Protein AF-A0A0R3L0L7-F1 (afdb_monomer)

Foldseek 3Di:
DQDLVNLVVLVVVVLFDAPDDSHGDPVSSVRSVVVVVVVVVVVVVVVVVVVVVVVVVVVVVVVVVCVVVVVDDDPVVVVVVVCVVLVVVVVVQVCVLVVVDPDPVSSVVSVVVVVVVSVVVVVVVVVVVVCVVVVPPDDDPPPPPPD

Sequence (147 aa):
MISAERVRQLAKEGWIEKAGKDQFYLVDVVQGYIRFRNDSERRATKSASASRVSDARAREVELRIAERERRLVELSEMIALSDQLVGMFRAELSGLPARVTRDLQIRRTIETAINDILDRIADAAVSRAGMVAEGSDTKPPIAPNAA

pLDDT: mean 78.08, std 14.28, range [36.81, 96.0]

Organism: NCBI:txid1518501

Secondary structure (DSSP, 8-state):
---HHHHHHHHHTTSS-EEETTEE-HHHHHHHHHHHHHHHHHHHHHHHHHHHHHHHHHHHHHHHHHHHTTS---HHHHHHHHHHHHHHHHHHHHHHHHHH-S-HHHHHHHHHHHHHHHHHHHHHHHHHHHHHHTT---PPP------

Mean predicted aligned error: 16.32 Å

Radius of gyration: 35.82 Å; Cα contacts (8 Å, |Δi|>4): 47; chains: 1; bounding box: 72×30×94 Å

Solvent-accessible surface area (backbone atoms only — not comparable to full-atom values): 8521 Å² total; per-residue (Å²): 132,91,49,77,65,56,53,53,50,38,34,74,73,67,48,28,68,71,74,49,94,98,36,63,47,68,67,42,49,54,53,22,50,52,52,52,48,54,51,50,54,51,51,51,52,51,50,55,53,51,47,54,53,51,55,51,50,51,51,52,50,51,52,54,49,36,42,74,68,67,75,50,75,61,67,68,59,54,49,52,53,49,53,49,52,52,49,52,54,52,57,59,55,70,53,42,35,72,73,76,41,87,50,68,66,62,26,49,54,46,49,52,54,51,48,57,52,51,50,56,50,50,56,54,48,54,62,51,50,55,43,58,76,71,67,56,91,66,80,75,78,77,74,78,80,84,123

Structure (mmCIF, N/CA/C/O backbone):
data_AF-A0A0R3L0L7-F1
#
_entry.id   AF-A0A0R3L0L7-F1
#
loop_
_atom_site.group_PDB
_atom_site.id
_atom_site.type_symbol
_atom_site.label_atom_id
_atom_site.label_alt_id
_atom_site.label_comp_id
_atom_site.label_asym_id
_atom_site.label_entity_id
_atom_site.label_seq_id
_atom_site.pdbx_PDB_ins_code
_atom_site.Cartn_x
_atom_site.Cartn_y
_atom_site.Cartn_z
_atom_site.occupancy
_atom_site.B_iso_or_equiv
_atom_site.auth_seq_id
_atom_site.auth_comp_id
_atom_site.auth_asym_id
_atom_site.auth_atom_id
_atom_site.pdbx_PDB_model_num
ATOM 1 N N . MET A 1 1 ? 44.499 3.588 -35.887 1.00 54.75 1 MET A N 1
ATOM 2 C CA . MET A 1 1 ? 45.242 3.788 -37.152 1.00 54.75 1 MET A CA 1
ATOM 3 C C . MET A 1 1 ? 44.518 3.061 -38.272 1.00 54.75 1 MET A C 1
ATOM 5 O O . MET A 1 1 ? 44.033 1.963 -38.033 1.00 54.75 1 MET A O 1
ATOM 9 N N . ILE A 1 2 ? 44.404 3.666 -39.457 1.00 68.69 2 ILE A N 1
ATOM 10 C CA . ILE A 1 2 ? 43.867 2.987 -40.646 1.00 68.69 2 ILE A CA 1
ATOM 11 C C . ILE A 1 2 ? 44.984 2.106 -41.215 1.00 68.69 2 ILE A C 1
ATOM 13 O O . ILE A 1 2 ? 46.049 2.617 -41.549 1.00 68.69 2 ILE A O 1
ATOM 17 N N . SER A 1 3 ? 44.764 0.791 -41.285 1.00 82.19 3 SER A N 1
ATOM 18 C CA . SER A 1 3 ? 45.711 -0.149 -41.894 1.00 82.19 3 SER A CA 1
ATOM 19 C C . SER A 1 3 ? 45.486 -0.260 -43.407 1.00 82.19 3 SER A C 1
ATOM 21 O O . SER A 1 3 ? 44.375 -0.053 -43.901 1.00 82.19 3 SER A O 1
ATOM 23 N N . ALA A 1 4 ? 46.523 -0.644 -44.156 1.00 79.19 4 ALA A N 1
ATOM 24 C CA . ALA A 1 4 ? 46.419 -0.888 -45.601 1.00 79.19 4 ALA A CA 1
ATOM 25 C C . ALA A 1 4 ? 45.406 -2.003 -45.941 1.00 79.19 4 ALA A C 1
ATOM 27 O O . ALA A 1 4 ? 44.728 -1.963 -46.967 1.00 79.19 4 ALA A O 1
ATOM 28 N N . GLU A 1 5 ? 45.256 -2.987 -45.054 1.00 83.12 5 GLU A N 1
ATOM 29 C CA . GLU A 1 5 ? 44.235 -4.029 -45.163 1.00 83.12 5 GLU A CA 1
ATOM 30 C C . GLU A 1 5 ? 42.817 -3.459 -45.059 1.00 83.12 5 GLU A C 1
ATOM 32 O O . GLU A 1 5 ? 41.959 -3.789 -45.880 1.00 83.12 5 GLU A O 1
ATOM 37 N N . ARG A 1 6 ? 42.593 -2.520 -44.131 1.00 80.62 6 ARG A N 1
ATOM 38 C CA . ARG A 1 6 ? 41.292 -1.871 -43.952 1.00 80.62 6 ARG A CA 1
ATOM 39 C C . ARG A 1 6 ? 40.871 -1.052 -45.173 1.00 80.62 6 ARG A C 1
ATOM 41 O O . ARG A 1 6 ? 39.699 -1.067 -45.536 1.00 80.62 6 ARG A O 1
ATOM 48 N N . VAL A 1 7 ? 41.813 -0.378 -45.834 1.00 82.56 7 VAL A N 1
ATOM 49 C CA . VAL A 1 7 ? 41.547 0.375 -47.075 1.00 82.56 7 VAL A CA 1
ATOM 50 C C . VAL A 1 7 ? 41.156 -0.566 -48.218 1.00 82.56 7 VAL A C 1
ATOM 52 O O . VAL A 1 7 ? 40.188 -0.305 -48.929 1.00 82.56 7 VAL A O 1
ATOM 55 N N . ARG A 1 8 ? 41.844 -1.707 -48.360 1.00 83.69 8 ARG A N 1
ATOM 56 C CA . ARG A 1 8 ? 41.502 -2.721 -49.373 1.00 83.69 8 ARG A CA 1
ATOM 57 C C . ARG A 1 8 ? 40.130 -3.347 -49.131 1.00 83.69 8 ARG A C 1
ATOM 59 O O . ARG A 1 8 ? 39.398 -3.570 -50.094 1.00 83.69 8 ARG A O 1
ATOM 66 N N . GLN A 1 9 ? 39.779 -3.595 -47.870 1.00 84.50 9 GLN A N 1
ATOM 67 C CA . GLN A 1 9 ? 38.450 -4.066 -47.489 1.00 84.50 9 GLN A CA 1
ATOM 68 C C . GLN A 1 9 ? 37.367 -3.057 -47.899 1.00 84.50 9 GLN A C 1
ATOM 70 O O . GLN A 1 9 ? 36.425 -3.426 -48.592 1.00 84.50 9 GLN A O 1
ATOM 75 N N . LEU A 1 10 ? 37.535 -1.779 -47.551 1.00 84.31 10 LEU A N 1
ATOM 76 C CA . LEU A 1 10 ? 36.566 -0.727 -47.881 1.00 84.31 10 LEU A CA 1
ATOM 77 C C . LEU A 1 10 ? 36.437 -0.483 -49.391 1.00 84.31 10 LEU A C 1
ATOM 79 O O . LEU A 1 10 ? 35.342 -0.213 -49.874 1.00 84.31 10 LEU A O 1
ATOM 83 N N . ALA A 1 11 ? 37.523 -0.642 -50.150 1.00 83.75 11 ALA A N 1
ATOM 84 C CA . ALA A 1 11 ? 37.478 -0.603 -51.610 1.00 83.75 11 ALA A CA 1
ATOM 85 C C . ALA A 1 11 ? 36.714 -1.800 -52.208 1.00 83.75 11 ALA A C 1
ATOM 87 O O . ALA A 1 11 ? 36.003 -1.647 -53.195 1.00 83.75 11 ALA A O 1
ATOM 88 N N . LYS A 1 12 ? 36.822 -2.995 -51.606 1.00 85.19 12 LYS A N 1
ATOM 89 C CA . LYS A 1 12 ? 36.030 -4.175 -52.004 1.00 85.19 12 LYS A CA 1
ATOM 90 C C . LYS A 1 12 ? 34.544 -4.005 -51.672 1.00 85.19 12 LYS A C 1
ATOM 92 O O . LYS A 1 12 ? 33.694 -4.468 -52.420 1.00 85.19 12 LYS A O 1
ATOM 97 N N . GLU A 1 13 ? 34.251 -3.337 -50.562 1.00 82.31 13 GLU A N 1
ATOM 98 C CA . GLU A 1 13 ? 32.898 -2.985 -50.119 1.00 82.31 13 GLU A CA 1
ATOM 99 C C . GLU A 1 13 ? 32.303 -1.786 -50.891 1.00 82.31 13 GLU A C 1
ATOM 101 O O . GLU A 1 13 ? 31.147 -1.438 -50.670 1.00 82.31 13 GLU A O 1
ATOM 106 N N . GLY A 1 14 ? 33.064 -1.173 -51.810 1.00 83.25 14 GLY A N 1
ATOM 107 C CA . GLY A 1 14 ? 32.593 -0.108 -52.704 1.00 83.25 14 GLY A CA 1
ATOM 108 C C . GLY A 1 14 ? 32.627 1.307 -52.119 1.00 83.25 14 GLY A C 1
ATOM 109 O O . GLY A 1 14 ? 32.071 2.223 -52.714 1.00 83.25 14 GLY A O 1
ATOM 110 N N . TRP A 1 15 ? 33.275 1.514 -50.969 1.00 82.81 15 TRP A N 1
ATOM 111 C CA . TRP A 1 15 ? 33.369 2.831 -50.323 1.00 82.81 15 TRP A CA 1
ATOM 112 C C . TRP A 1 15 ? 34.508 3.708 -50.856 1.00 82.81 15 TRP A C 1
ATOM 114 O O . TRP A 1 15 ? 34.505 4.910 -50.605 1.00 82.81 15 TRP A O 1
ATOM 124 N N . ILE A 1 16 ? 35.500 3.112 -51.525 1.00 87.62 16 ILE A N 1
ATOM 125 C CA . ILE A 1 16 ? 36.727 3.776 -51.989 1.00 87.62 16 ILE A CA 1
ATOM 126 C C . ILE A 1 16 ? 37.008 3.347 -53.431 1.00 87.62 16 ILE A C 1
ATOM 128 O O . ILE A 1 16 ? 37.053 2.148 -53.718 1.00 87.62 16 ILE A O 1
ATOM 132 N N . GLU A 1 17 ? 37.262 4.311 -54.313 1.00 82.56 17 GLU A N 1
ATOM 133 C CA . GLU A 1 17 ? 37.650 4.062 -55.703 1.00 82.56 17 GLU A CA 1
ATOM 134 C C . GLU A 1 17 ? 39.166 3.835 -55.841 1.00 82.56 17 GLU A C 1
ATOM 136 O O . GLU A 1 17 ? 39.987 4.393 -55.107 1.00 82.56 17 GLU A O 1
ATOM 141 N N . LYS A 1 18 ? 39.554 2.954 -56.771 1.00 80.31 18 LYS A N 1
ATOM 142 C CA . LYS A 1 18 ? 40.963 2.632 -57.042 1.00 80.31 18 LYS A CA 1
ATOM 143 C C . LYS A 1 18 ? 41.480 3.505 -58.178 1.00 80.31 18 LYS A C 1
ATOM 145 O O . LYS A 1 18 ? 40.898 3.503 -59.255 1.00 80.31 18 LYS A O 1
ATOM 150 N N . ALA A 1 19 ? 42.619 4.157 -57.962 1.00 79.06 19 ALA A N 1
ATOM 151 C CA . ALA A 1 19 ? 43.322 4.912 -58.999 1.00 79.06 19 ALA A CA 1
ATOM 152 C C . ALA A 1 19 ? 44.128 3.990 -59.938 1.00 79.06 19 ALA A C 1
ATOM 154 O O . ALA A 1 19 ? 44.362 4.316 -61.097 1.00 79.06 19 ALA A O 1
ATOM 155 N N . GLY A 1 20 ? 44.555 2.823 -59.438 1.00 77.31 20 GLY A N 1
ATOM 156 C CA . GLY A 1 20 ? 45.363 1.846 -60.169 1.00 77.31 20 GLY A CA 1
ATOM 157 C C . GLY A 1 20 ? 45.672 0.603 -59.327 1.00 77.31 20 GLY A C 1
ATOM 158 O O . GLY A 1 20 ? 45.101 0.405 -58.250 1.00 77.31 20 GLY A O 1
ATOM 159 N N . LYS A 1 21 ? 46.583 -0.259 -59.798 1.00 73.75 21 LYS A N 1
ATOM 160 C CA . LYS A 1 21 ? 47.027 -1.438 -59.032 1.00 73.75 21 LYS A CA 1
ATOM 161 C C . LYS A 1 21 ? 47.759 -0.975 -57.768 1.00 73.75 21 LYS A C 1
ATOM 163 O O . LYS A 1 21 ? 48.803 -0.344 -57.863 1.00 73.75 21 LYS A O 1
ATOM 168 N N . ASP A 1 22 ? 47.176 -1.272 -56.608 1.00 73.69 22 ASP A N 1
ATOM 169 C CA . ASP A 1 22 ? 47.658 -0.863 -55.278 1.00 73.69 22 ASP A CA 1
ATOM 170 C C . ASP A 1 22 ? 47.807 0.659 -55.080 1.00 73.69 22 ASP A C 1
ATOM 172 O O . ASP A 1 22 ? 48.505 1.111 -54.174 1.00 73.69 22 ASP A O 1
ATOM 176 N N . GLN A 1 23 ? 47.103 1.457 -55.891 1.00 80.94 23 GLN A N 1
ATOM 177 C CA . GLN A 1 23 ? 47.092 2.917 -55.804 1.00 80.94 23 GLN A CA 1
ATOM 178 C C . GLN A 1 23 ? 45.679 3.439 -55.537 1.00 80.94 23 GLN A C 1
ATOM 180 O O . GLN A 1 23 ? 44.708 3.027 -56.178 1.00 80.94 23 GLN A O 1
ATOM 185 N N . PHE A 1 24 ? 45.578 4.376 -54.596 1.00 82.75 24 PHE A N 1
ATOM 186 C CA . PHE A 1 24 ? 44.328 4.991 -54.161 1.00 82.75 24 PHE A CA 1
ATOM 187 C C . PHE A 1 24 ? 44.502 6.504 -54.086 1.00 82.75 24 PHE A C 1
ATOM 189 O O . PHE A 1 24 ? 45.552 6.985 -53.654 1.00 82.75 24 PHE A O 1
ATOM 196 N N . TYR A 1 25 ? 43.464 7.254 -54.448 1.00 85.88 25 TYR A N 1
ATOM 197 C CA . TYR A 1 25 ? 43.447 8.687 -54.191 1.00 85.88 25 TYR A CA 1
ATOM 198 C C . TYR A 1 25 ? 43.232 8.928 -52.698 1.00 85.88 25 TYR A C 1
ATOM 200 O O . TYR A 1 25 ? 42.283 8.426 -52.097 1.00 85.88 25 TYR A O 1
ATOM 208 N N . LEU A 1 26 ? 44.118 9.718 -52.086 1.00 82.50 26 LEU A N 1
ATOM 209 C CA . LEU A 1 26 ? 44.038 10.034 -50.658 1.00 82.50 26 LEU A CA 1
ATOM 210 C C . LEU A 1 26 ? 42.682 10.655 -50.293 1.00 82.50 26 LEU A C 1
ATOM 212 O O . LEU A 1 26 ? 42.106 10.323 -49.259 1.00 82.50 26 LEU A O 1
ATOM 216 N N . VAL A 1 27 ? 42.164 11.523 -51.164 1.00 84.88 27 VAL A N 1
ATOM 217 C CA . VAL A 1 27 ? 40.869 12.187 -50.981 1.00 84.88 27 VAL A CA 1
ATOM 218 C C . VAL A 1 27 ? 39.732 11.162 -50.926 1.00 84.88 27 VAL A C 1
ATOM 220 O O . VAL A 1 27 ? 38.928 11.216 -49.997 1.00 84.88 27 VAL A O 1
ATOM 223 N N . ASP A 1 28 ? 39.715 10.180 -51.828 1.00 84.12 28 ASP A N 1
ATOM 224 C CA . ASP A 1 28 ? 38.676 9.140 -51.869 1.00 84.12 28 ASP A CA 1
ATOM 225 C C . ASP A 1 28 ? 38.747 8.205 -50.664 1.00 84.12 28 ASP A C 1
ATOM 227 O O . ASP A 1 28 ? 37.718 7.831 -50.104 1.00 84.12 28 ASP A O 1
ATOM 231 N N . VAL A 1 29 ? 39.955 7.868 -50.205 1.00 85.62 29 VAL A N 1
ATOM 232 C CA . VAL A 1 29 ? 40.145 7.052 -48.997 1.00 85.62 29 VAL A CA 1
ATOM 233 C C . VAL A 1 29 ? 39.599 7.772 -47.766 1.00 85.62 29 VAL A C 1
ATOM 235 O O . VAL A 1 29 ? 38.877 7.173 -46.967 1.00 85.62 29 VAL A O 1
ATOM 238 N N . VAL A 1 30 ? 39.919 9.060 -47.609 1.00 86.56 30 VAL A N 1
ATOM 239 C CA . VAL A 1 30 ? 39.462 9.866 -46.469 1.00 86.56 30 VAL A CA 1
ATOM 240 C C . VAL A 1 30 ? 37.945 10.049 -46.513 1.00 86.56 30 VAL A C 1
ATOM 242 O O . VAL A 1 30 ? 37.267 9.795 -45.515 1.00 86.56 30 VAL A O 1
ATOM 245 N N . GLN A 1 31 ? 37.389 10.431 -47.664 1.00 87.75 31 GLN A N 1
ATOM 246 C CA . GLN A 1 31 ? 35.947 10.633 -47.812 1.00 87.75 31 GLN A CA 1
ATOM 247 C C . GLN A 1 31 ? 35.162 9.327 -47.661 1.00 87.75 31 GLN A C 1
ATOM 249 O O . GLN A 1 31 ? 34.159 9.296 -46.945 1.00 87.75 31 GLN A O 1
ATOM 254 N N . GLY A 1 32 ? 35.629 8.240 -48.277 1.00 86.31 32 GLY A N 1
ATOM 255 C CA . GLY A 1 32 ? 35.029 6.914 -48.166 1.00 86.31 32 GLY A CA 1
ATOM 256 C C . GLY A 1 32 ? 35.019 6.404 -46.727 1.00 86.31 32 GLY A C 1
ATOM 257 O O . GLY A 1 32 ? 34.000 5.908 -46.245 1.00 86.31 32 GLY A O 1
ATOM 258 N N . TYR A 1 33 ? 36.115 6.615 -45.991 1.00 84.62 33 TYR A N 1
ATOM 259 C CA . TYR A 1 33 ? 36.199 6.239 -44.582 1.00 84.62 33 TYR A CA 1
ATOM 260 C C . TYR A 1 33 ? 35.244 7.046 -43.691 1.00 84.62 33 TYR A C 1
ATOM 262 O O . TYR A 1 33 ? 34.584 6.473 -42.822 1.00 84.62 33 TYR A O 1
ATOM 270 N N . ILE A 1 34 ? 35.121 8.357 -43.922 1.00 86.38 34 ILE A N 1
ATOM 271 C CA . ILE A 1 34 ? 34.165 9.208 -43.196 1.00 86.38 34 ILE A CA 1
ATOM 272 C C . ILE A 1 34 ? 32.723 8.758 -43.475 1.00 86.38 34 ILE A C 1
ATOM 274 O O . ILE A 1 34 ? 31.933 8.620 -42.539 1.00 86.38 34 ILE A O 1
ATOM 278 N N . ARG A 1 35 ? 32.377 8.461 -44.736 1.00 85.88 35 ARG A N 1
ATOM 279 C CA . ARG A 1 35 ? 31.042 7.955 -45.108 1.00 85.88 35 ARG A CA 1
ATOM 280 C C . ARG A 1 35 ? 30.729 6.619 -44.435 1.00 85.88 35 ARG A C 1
ATOM 282 O O . ARG A 1 35 ? 29.662 6.482 -43.841 1.00 85.88 35 ARG A O 1
ATOM 289 N N . PHE A 1 36 ? 31.674 5.679 -44.463 1.00 85.25 36 PHE A N 1
ATOM 290 C CA . PHE A 1 36 ? 31.546 4.384 -43.794 1.00 85.25 36 PHE A CA 1
ATOM 291 C C . PHE A 1 36 ? 31.298 4.539 -42.284 1.00 85.25 36 PHE A C 1
ATOM 293 O O . PHE A 1 36 ? 30.413 3.887 -41.722 1.00 85.25 36 PHE A O 1
ATOM 300 N N . ARG A 1 37 ? 32.059 5.418 -41.615 1.00 84.44 37 ARG A N 1
ATOM 301 C CA . ARG A 1 37 ? 31.908 5.665 -40.173 1.00 84.44 37 ARG A CA 1
ATOM 302 C C . ARG A 1 37 ? 30.557 6.276 -39.827 1.00 84.44 37 ARG A C 1
ATOM 304 O O . ARG A 1 37 ? 29.884 5.760 -38.939 1.00 84.44 37 ARG A O 1
ATOM 311 N N . ASN A 1 38 ? 30.142 7.308 -40.555 1.00 85.00 38 ASN A N 1
ATOM 312 C CA . ASN A 1 38 ? 28.865 7.975 -40.314 1.00 85.00 38 ASN A CA 1
ATOM 313 C C . ASN A 1 38 ? 27.679 7.023 -40.527 1.00 85.00 38 ASN A C 1
ATOM 315 O O . ASN A 1 38 ? 26.722 7.043 -39.754 1.00 85.00 38 ASN A O 1
ATOM 319 N N . ASP A 1 39 ? 27.735 6.158 -41.545 1.00 84.75 39 ASP A N 1
ATOM 320 C CA . ASP A 1 39 ? 26.681 5.169 -41.786 1.00 84.75 39 ASP A CA 1
ATOM 321 C C . ASP A 1 39 ? 26.651 4.080 -40.701 1.00 84.75 39 ASP A C 1
ATOM 3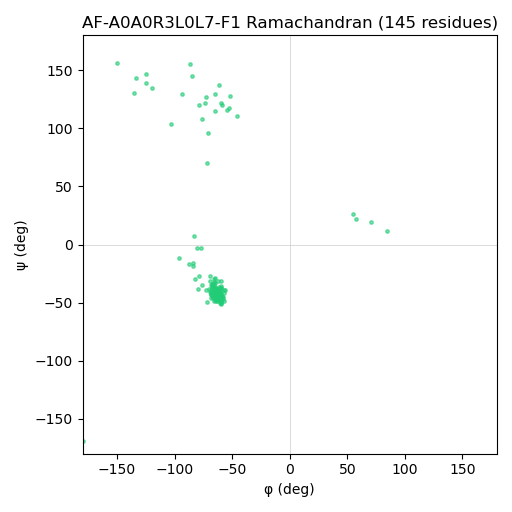23 O O . ASP A 1 39 ? 25.582 3.721 -40.202 1.00 84.75 39 ASP A O 1
ATOM 327 N N . SER A 1 40 ? 27.821 3.613 -40.258 1.00 74.81 40 SER A N 1
ATOM 328 C CA . SER A 1 40 ? 27.941 2.640 -39.165 1.00 74.81 40 SER A CA 1
ATOM 329 C C . SER A 1 40 ? 27.404 3.192 -37.840 1.00 74.81 40 SER A C 1
ATOM 331 O O . SER A 1 40 ? 26.627 2.521 -37.160 1.00 74.81 40 SER A O 1
ATOM 333 N N . GLU A 1 41 ? 27.744 4.438 -37.499 1.00 70.38 41 GLU A N 1
ATOM 334 C CA . GLU A 1 41 ? 27.233 5.128 -36.307 1.00 70.38 41 GLU A CA 1
ATOM 335 C C . GLU A 1 41 ? 25.717 5.372 -36.402 1.00 70.38 41 GLU A C 1
ATOM 337 O O . GLU A 1 41 ? 24.981 5.166 -35.430 1.00 70.38 41 GLU A O 1
ATOM 342 N N . ARG A 1 42 ? 25.206 5.713 -37.594 1.00 71.88 42 ARG A N 1
ATOM 343 C CA . ARG A 1 42 ? 23.765 5.875 -37.838 1.00 71.88 42 ARG A CA 1
ATOM 344 C C . ARG A 1 42 ? 23.002 4.559 -37.681 1.00 71.88 42 ARG A C 1
ATOM 346 O O . ARG A 1 42 ? 21.909 4.559 -37.111 1.00 71.88 42 ARG A O 1
ATOM 353 N N . ARG A 1 43 ? 23.552 3.439 -38.163 1.00 71.19 43 ARG A N 1
ATOM 354 C CA . ARG A 1 43 ? 22.962 2.099 -37.991 1.00 71.19 43 ARG A CA 1
ATOM 355 C C . ARG A 1 43 ? 22.967 1.669 -36.526 1.00 71.19 43 ARG A C 1
ATOM 357 O O . ARG A 1 43 ? 21.927 1.229 -36.043 1.00 71.19 43 ARG A O 1
ATOM 364 N N . ALA A 1 44 ? 24.078 1.867 -35.816 1.00 66.88 44 ALA A N 1
ATOM 365 C CA . ALA A 1 44 ? 24.194 1.551 -34.391 1.00 66.88 44 ALA A CA 1
ATOM 366 C C . ALA A 1 44 ? 23.223 2.376 -33.524 1.00 66.88 44 ALA A C 1
ATOM 368 O O . ALA A 1 44 ? 22.589 1.854 -32.611 1.00 66.88 44 ALA A O 1
ATOM 369 N N . THR A 1 45 ? 23.036 3.658 -33.848 1.00 65.62 45 THR A N 1
ATOM 370 C CA . THR A 1 45 ? 22.078 4.521 -33.137 1.00 65.62 45 THR A CA 1
ATOM 371 C C . THR A 1 45 ? 20.633 4.067 -33.368 1.00 65.62 45 THR A C 1
ATOM 373 O O . THR A 1 45 ? 19.836 4.006 -32.429 1.00 65.62 45 THR A O 1
ATOM 376 N N . LYS A 1 46 ? 20.286 3.696 -34.610 1.00 65.75 46 LYS A N 1
ATOM 377 C CA . LYS A 1 46 ? 18.953 3.171 -34.947 1.00 65.75 46 LYS A CA 1
ATOM 378 C C . LYS A 1 46 ? 18.671 1.829 -34.271 1.00 65.75 46 LYS A C 1
ATOM 380 O O . LYS A 1 46 ? 17.573 1.659 -33.748 1.00 65.75 46 LYS A O 1
ATOM 385 N N . SER A 1 47 ? 19.631 0.902 -34.245 1.00 63.75 47 SER A N 1
ATOM 386 C CA . SER A 1 47 ? 19.453 -0.398 -33.585 1.00 63.75 47 SER A CA 1
ATOM 387 C C . SER A 1 47 ? 19.323 -0.258 -32.068 1.00 63.75 47 SER A C 1
ATOM 389 O O . SER A 1 47 ? 18.429 -0.863 -31.482 1.00 63.75 47 SER A O 1
ATOM 391 N N . ALA A 1 48 ? 20.124 0.607 -31.437 1.00 60.06 48 ALA A N 1
ATOM 392 C CA . ALA A 1 48 ? 20.010 0.894 -30.009 1.00 60.06 48 ALA A CA 1
ATOM 393 C C . ALA A 1 48 ? 18.649 1.515 -29.652 1.00 60.06 48 ALA A C 1
ATOM 395 O O . ALA A 1 48 ? 18.037 1.141 -28.653 1.00 60.06 48 ALA A O 1
ATOM 396 N N . SER A 1 49 ? 18.141 2.436 -30.478 1.00 60.56 49 SER A N 1
ATOM 397 C CA . SER A 1 49 ? 16.808 3.010 -30.274 1.00 60.56 49 SER A CA 1
ATOM 398 C C . SER A 1 49 ? 15.690 1.988 -30.499 1.00 60.56 49 SER A C 1
ATOM 400 O O . SER A 1 49 ? 14.714 1.996 -29.754 1.00 60.56 49 SER A O 1
ATOM 402 N N . ALA A 1 50 ? 15.815 1.116 -31.504 1.00 62.94 50 ALA A N 1
ATOM 403 C CA . ALA A 1 50 ? 14.839 0.063 -31.773 1.00 62.94 50 ALA A CA 1
ATOM 404 C C . ALA A 1 50 ? 14.790 -0.976 -30.638 1.00 62.94 50 ALA A C 1
ATOM 406 O O . ALA A 1 50 ? 13.699 -1.369 -30.231 1.00 62.94 50 ALA A O 1
ATOM 407 N N . SER A 1 51 ? 15.948 -1.345 -30.075 1.00 65.56 51 SER A N 1
ATOM 408 C CA . SER A 1 51 ? 16.037 -2.246 -28.918 1.00 65.56 51 SER A CA 1
ATOM 409 C C . SER A 1 51 ? 15.292 -1.674 -27.716 1.00 65.56 51 SER A C 1
ATOM 411 O O . SER A 1 51 ? 14.398 -2.325 -27.198 1.00 65.56 51 SER A O 1
ATOM 413 N N . ARG A 1 52 ? 15.538 -0.408 -27.349 1.00 63.22 52 ARG A N 1
ATOM 414 C CA . ARG A 1 52 ? 14.866 0.220 -26.194 1.00 63.22 52 ARG A CA 1
ATOM 415 C C . ARG A 1 52 ? 13.343 0.263 -26.330 1.00 63.22 52 ARG A C 1
ATOM 417 O O . ARG A 1 52 ? 12.639 0.093 -25.340 1.00 63.22 52 ARG A O 1
ATOM 424 N N . VAL A 1 53 ? 12.830 0.500 -27.540 1.00 67.56 53 VAL A N 1
ATOM 425 C CA . VAL A 1 53 ? 11.380 0.493 -27.802 1.00 67.56 53 VAL A CA 1
ATOM 426 C C . VAL A 1 53 ? 10.816 -0.927 -27.713 1.00 67.56 53 VAL A C 1
ATOM 428 O O . VAL A 1 53 ? 9.729 -1.111 -27.171 1.00 67.56 53 VAL A O 1
ATOM 431 N N . SER A 1 54 ? 11.553 -1.928 -28.199 1.00 66.25 54 SER A N 1
ATOM 432 C CA . SER A 1 54 ? 11.184 -3.340 -28.057 1.00 66.25 54 SER A CA 1
ATOM 433 C C . SER A 1 54 ? 11.166 -3.774 -26.588 1.00 66.25 54 SER A C 1
ATOM 435 O O . SER A 1 54 ? 10.189 -4.367 -26.144 1.00 66.25 54 SER A O 1
ATOM 437 N N . ASP A 1 55 ? 12.186 -3.398 -25.815 1.00 67.25 55 ASP A N 1
ATOM 438 C CA . ASP A 1 55 ? 12.327 -3.743 -24.394 1.00 67.25 55 ASP A CA 1
ATOM 439 C C . ASP A 1 55 ? 11.264 -3.054 -23.525 1.00 67.25 55 ASP A C 1
ATOM 441 O O . ASP A 1 55 ? 10.793 -3.606 -22.531 1.00 67.25 55 ASP A O 1
ATOM 445 N N . ALA A 1 56 ? 10.863 -1.832 -23.889 1.00 66.62 56 ALA A N 1
ATOM 446 C CA . ALA A 1 56 ? 9.760 -1.135 -23.235 1.00 66.62 56 ALA A CA 1
ATOM 447 C C . ALA A 1 56 ? 8.410 -1.810 -23.527 1.00 66.62 56 ALA A C 1
ATOM 449 O O . ALA A 1 56 ? 7.622 -2.018 -22.608 1.00 66.62 56 ALA A O 1
ATOM 450 N N . ARG A 1 57 ? 8.165 -2.210 -24.783 1.00 66.56 57 ARG A N 1
ATOM 451 C CA . ARG A 1 57 ? 6.946 -2.938 -25.173 1.00 66.56 57 ARG A CA 1
ATOM 452 C C . ARG A 1 57 ? 6.879 -4.332 -24.552 1.00 66.56 57 ARG A C 1
ATOM 454 O O . ARG A 1 57 ? 5.799 -4.755 -24.162 1.00 66.56 57 ARG A O 1
ATOM 461 N N . ALA A 1 58 ? 8.010 -5.027 -24.435 1.00 73.50 58 ALA A N 1
ATOM 462 C CA . ALA A 1 58 ? 8.084 -6.325 -23.768 1.00 73.50 58 ALA A CA 1
ATOM 463 C C . ALA A 1 58 ? 7.657 -6.213 -22.297 1.00 73.50 58 ALA A C 1
ATOM 465 O O . ALA A 1 58 ? 6.760 -6.935 -21.871 1.00 73.50 58 ALA A O 1
ATOM 466 N N . ARG A 1 59 ? 8.193 -5.225 -21.567 1.00 68.25 59 ARG A N 1
ATOM 467 C CA . ARG A 1 59 ? 7.791 -4.951 -20.178 1.00 68.25 59 ARG A CA 1
ATOM 468 C C . ARG A 1 59 ? 6.320 -4.559 -20.044 1.00 68.25 59 ARG A C 1
ATOM 470 O O . ARG A 1 59 ? 5.656 -5.002 -19.116 1.00 68.25 59 ARG A O 1
ATOM 477 N N . GLU A 1 60 ? 5.787 -3.762 -20.968 1.00 71.38 60 GLU A N 1
ATOM 478 C CA . GLU A 1 60 ? 4.357 -3.419 -20.978 1.00 71.38 60 GLU A CA 1
ATOM 479 C C . GLU A 1 60 ? 3.472 -4.667 -21.160 1.00 71.38 60 GLU A C 1
ATOM 481 O O . GLU A 1 60 ? 2.448 -4.814 -20.493 1.00 71.38 60 GLU A O 1
ATOM 486 N N . VAL A 1 61 ? 3.873 -5.588 -22.042 1.00 68.50 61 VAL A N 1
ATOM 487 C CA . VAL A 1 61 ? 3.154 -6.850 -22.274 1.00 68.50 61 VAL A CA 1
ATOM 488 C C . VAL A 1 61 ? 3.246 -7.771 -21.058 1.00 68.50 61 VAL A C 1
ATOM 490 O O . VAL A 1 61 ? 2.232 -8.348 -20.676 1.00 68.50 61 VAL A O 1
ATOM 493 N N . GLU A 1 62 ? 4.414 -7.876 -20.424 1.00 66.81 62 GLU A N 1
ATOM 494 C CA . GLU A 1 62 ? 4.604 -8.650 -19.190 1.00 66.81 62 GLU A CA 1
ATOM 495 C C . GLU A 1 62 ? 3.725 -8.132 -18.047 1.00 66.81 62 GLU A C 1
ATOM 497 O O . GLU A 1 62 ? 3.010 -8.918 -17.425 1.00 66.81 62 GLU A O 1
ATOM 502 N N . LEU A 1 63 ? 3.701 -6.813 -17.822 1.00 67.81 63 LEU A N 1
ATOM 503 C CA . LEU A 1 63 ? 2.842 -6.189 -16.810 1.00 67.81 63 LEU A CA 1
ATOM 504 C C . LEU A 1 63 ? 1.357 -6.449 -17.097 1.00 67.81 63 LEU A C 1
ATOM 506 O O . LEU A 1 63 ? 0.622 -6.876 -16.209 1.00 67.81 63 LEU A O 1
ATOM 510 N N . ARG A 1 64 ? 0.926 -6.306 -18.358 1.00 63.62 64 ARG A N 1
ATOM 511 C CA . ARG A 1 64 ? -0.464 -6.560 -18.772 1.00 63.62 64 ARG A CA 1
ATOM 512 C C . ARG A 1 64 ? -0.869 -8.033 -18.638 1.00 63.62 64 ARG A C 1
ATOM 514 O O . ARG A 1 64 ? -2.035 -8.330 -18.376 1.00 63.62 64 ARG A O 1
ATOM 521 N N . ILE A 1 65 ? 0.056 -8.970 -18.855 1.00 66.69 65 ILE A N 1
ATOM 522 C CA . ILE A 1 65 ? -0.185 -10.403 -18.623 1.00 66.69 65 ILE A CA 1
ATOM 523 C C . ILE A 1 65 ? -0.328 -10.666 -17.120 1.00 66.69 65 ILE A C 1
ATOM 525 O O . ILE A 1 65 ? -1.295 -11.307 -16.712 1.00 66.69 65 ILE A O 1
ATOM 529 N N . ALA A 1 66 ? 0.559 -10.111 -16.295 1.00 60.97 66 ALA A N 1
ATOM 530 C CA . ALA A 1 66 ? 0.527 -10.290 -14.847 1.00 60.97 66 ALA A CA 1
ATOM 531 C C . ALA A 1 66 ? -0.727 -9.677 -14.181 1.00 60.97 66 ALA A C 1
ATOM 533 O O . ALA A 1 66 ? -1.296 -10.290 -13.274 1.00 60.97 66 ALA A O 1
ATOM 534 N N . GLU A 1 67 ? -1.215 -8.529 -14.667 1.00 59.34 67 GLU A N 1
ATOM 535 C CA . GLU A 1 67 ? -2.519 -7.957 -14.285 1.00 59.34 67 GLU A CA 1
ATOM 536 C C . GLU A 1 67 ? -3.678 -8.910 -14.625 1.00 59.34 67 GLU A C 1
ATOM 538 O O . GLU A 1 67 ? -4.529 -9.202 -13.783 1.00 59.34 67 GLU A O 1
ATOM 543 N N . ARG A 1 68 ? -3.698 -9.463 -15.84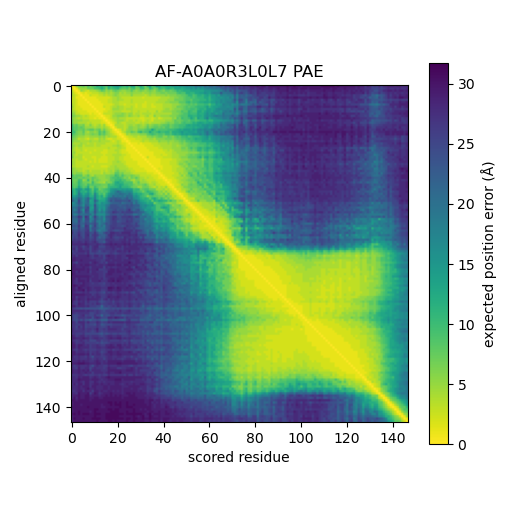7 1.00 57.75 68 ARG A N 1
ATOM 544 C CA . ARG A 1 68 ? -4.750 -10.398 -16.294 1.00 57.75 68 ARG A CA 1
ATOM 545 C C . ARG A 1 68 ? -4.759 -11.711 -15.518 1.00 57.75 68 ARG A C 1
ATOM 547 O O . ARG A 1 68 ? -5.815 -12.319 -15.361 1.00 57.75 68 ARG A O 1
ATOM 554 N N . GLU A 1 69 ? -3.609 -12.133 -15.009 1.00 60.84 69 GLU A N 1
ATOM 555 C CA . GLU A 1 69 ? -3.469 -13.317 -14.160 1.00 60.84 69 GLU A CA 1
ATOM 556 C C . GLU A 1 69 ? -3.784 -13.040 -12.676 1.00 60.84 69 GLU A C 1
ATOM 558 O O . GLU A 1 69 ? -3.586 -13.926 -11.844 1.00 60.84 69 GLU A O 1
ATOM 563 N N . ARG A 1 70 ? -4.283 -11.837 -12.330 1.00 58.34 70 ARG A N 1
ATOM 564 C CA . ARG A 1 70 ? -4.529 -11.363 -10.950 1.00 58.34 70 ARG A CA 1
ATOM 565 C C . ARG A 1 70 ? -3.297 -11.438 -10.038 1.00 58.34 70 ARG A C 1
ATOM 567 O O . ARG A 1 70 ? -3.433 -11.569 -8.824 1.00 58.34 70 ARG A O 1
ATOM 574 N N . ARG A 1 71 ? -2.089 -11.381 -10.604 1.00 60.06 71 ARG A N 1
ATOM 575 C CA . ARG A 1 71 ? -0.839 -11.366 -9.822 1.00 60.06 71 ARG A CA 1
ATOM 576 C C . ARG A 1 71 ? -0.414 -9.956 -9.422 1.00 60.06 71 ARG A C 1
ATOM 578 O O . ARG A 1 71 ? 0.411 -9.815 -8.528 1.00 60.06 71 ARG A O 1
ATOM 585 N N . LEU A 1 72 ? -0.972 -8.938 -10.073 1.00 65.00 72 LEU A N 1
ATOM 586 C CA . LEU A 1 72 ? -0.759 -7.527 -9.773 1.00 65.00 72 LEU A CA 1
ATOM 587 C C . LEU A 1 72 ? -2.116 -6.863 -9.529 1.00 65.00 72 LEU A C 1
ATOM 589 O O . LEU A 1 72 ? -3.084 -7.151 -10.231 1.00 65.00 72 LEU A O 1
ATOM 593 N N . VAL A 1 73 ? -2.165 -5.993 -8.526 1.00 72.81 73 VAL A N 1
ATOM 594 C CA . VAL A 1 73 ? -3.314 -5.148 -8.187 1.00 72.81 73 VAL A CA 1
ATOM 595 C C . VAL A 1 73 ? -2.839 -3.704 -8.159 1.00 72.81 73 VAL A C 1
ATOM 597 O O . VAL A 1 73 ? -1.682 -3.438 -7.816 1.00 72.81 73 VAL A O 1
ATOM 600 N N . GLU A 1 74 ? -3.708 -2.771 -8.536 1.00 80.75 74 GLU A N 1
ATOM 601 C CA . GLU A 1 74 ? -3.366 -1.359 -8.458 1.00 80.75 74 GLU A CA 1
ATOM 602 C C . GLU A 1 74 ? -3.169 -0.964 -6.987 1.00 80.75 74 GLU A C 1
ATOM 604 O O . GLU A 1 74 ? -4.007 -1.243 -6.126 1.00 80.75 74 GLU A O 1
ATOM 609 N N . LEU A 1 75 ? -2.046 -0.312 -6.678 1.00 81.06 75 LEU A N 1
ATOM 610 C CA . LEU A 1 75 ? -1.739 0.088 -5.303 1.00 81.06 75 LEU A CA 1
ATOM 611 C C . LEU A 1 75 ? -2.817 1.024 -4.734 1.00 81.06 75 LEU A C 1
ATOM 613 O O . LEU A 1 75 ? -3.157 0.924 -3.558 1.00 81.06 75 LEU A O 1
ATOM 617 N N . SER A 1 76 ? -3.381 1.899 -5.571 1.00 79.56 76 SER A N 1
ATOM 618 C CA . SER A 1 76 ? -4.467 2.809 -5.192 1.00 79.56 76 SER A CA 1
ATOM 619 C C . SER A 1 76 ? -5.734 2.049 -4.764 1.00 79.56 76 SER A C 1
ATOM 621 O O . SER A 1 76 ? -6.343 2.404 -3.756 1.00 79.56 76 SER A O 1
ATOM 623 N N . GLU A 1 77 ? -6.086 0.965 -5.465 1.00 84.31 77 GLU A N 1
ATOM 624 C CA . GLU A 1 77 ? -7.226 0.102 -5.145 1.00 84.31 77 GLU A CA 1
ATOM 625 C C . GLU A 1 77 ? -7.005 -0.621 -3.813 1.00 84.31 77 GLU A C 1
ATOM 627 O O . GLU A 1 77 ? -7.895 -0.641 -2.963 1.00 84.31 77 GLU A O 1
ATOM 632 N N . MET A 1 78 ? -5.798 -1.143 -3.576 1.00 86.25 78 MET A N 1
ATOM 633 C CA . MET A 1 78 ? -5.466 -1.786 -2.300 1.00 86.25 78 MET A CA 1
ATOM 634 C C . MET A 1 78 ? -5.479 -0.818 -1.120 1.00 86.25 78 MET A C 1
ATOM 636 O O . MET A 1 78 ? -5.937 -1.193 -0.038 1.00 86.25 78 MET A O 1
ATOM 640 N N . ILE A 1 79 ? -4.994 0.412 -1.310 1.00 84.81 79 ILE A N 1
ATOM 641 C CA . ILE A 1 79 ? -5.063 1.459 -0.283 1.00 84.81 79 ILE A CA 1
ATOM 642 C C . ILE A 1 79 ? -6.529 1.780 0.017 1.00 84.81 79 ILE A C 1
ATOM 644 O O . ILE A 1 79 ? -6.930 1.735 1.177 1.00 84.81 79 ILE A O 1
ATOM 648 N N . ALA A 1 80 ? -7.351 2.004 -1.012 1.00 86.81 80 ALA A N 1
ATOM 649 C CA . ALA A 1 80 ? -8.769 2.311 -0.839 1.00 86.81 80 ALA A CA 1
ATOM 650 C C . ALA A 1 80 ? -9.538 1.183 -0.127 1.00 86.81 80 ALA A C 1
ATOM 652 O O . ALA A 1 80 ? -10.342 1.443 0.771 1.00 86.81 80 ALA A O 1
ATOM 653 N N . LEU A 1 81 ? -9.270 -0.075 -0.489 1.00 90.56 81 LEU A N 1
ATOM 654 C CA . LEU A 1 81 ? -9.881 -1.241 0.148 1.00 90.56 81 LEU A CA 1
ATOM 655 C C . LEU A 1 81 ? -9.434 -1.384 1.610 1.00 90.56 81 LEU A C 1
ATOM 657 O O . LEU A 1 81 ? -10.252 -1.687 2.482 1.00 90.56 81 LEU A O 1
ATOM 661 N N . SER A 1 82 ? -8.155 -1.130 1.894 1.00 88.25 82 SER A N 1
ATOM 662 C CA . SER A 1 82 ? -7.618 -1.156 3.259 1.00 88.25 82 SER A CA 1
ATOM 663 C C . SER A 1 82 ? -8.243 -0.062 4.127 1.00 88.25 82 SER A C 1
ATOM 665 O O . SER A 1 82 ? -8.693 -0.350 5.237 1.00 88.25 82 SER A O 1
ATOM 667 N N . ASP A 1 83 ? -8.361 1.159 3.602 1.00 88.25 83 ASP A N 1
ATOM 668 C CA . ASP A 1 83 ? -9.020 2.281 4.278 1.00 88.25 83 ASP A CA 1
ATOM 669 C C . ASP A 1 83 ? -10.494 1.985 4.565 1.00 88.25 83 ASP A C 1
ATOM 671 O O . ASP A 1 83 ? -10.976 2.245 5.670 1.00 88.25 83 ASP A O 1
ATOM 675 N N . GLN A 1 84 ? -11.214 1.384 3.611 1.00 93.31 84 GLN A N 1
ATOM 676 C CA . GLN A 1 84 ? -12.596 0.960 3.835 1.00 93.31 84 GLN A CA 1
ATOM 677 C C . GLN A 1 84 ? -12.707 -0.069 4.961 1.00 93.31 84 GLN A C 1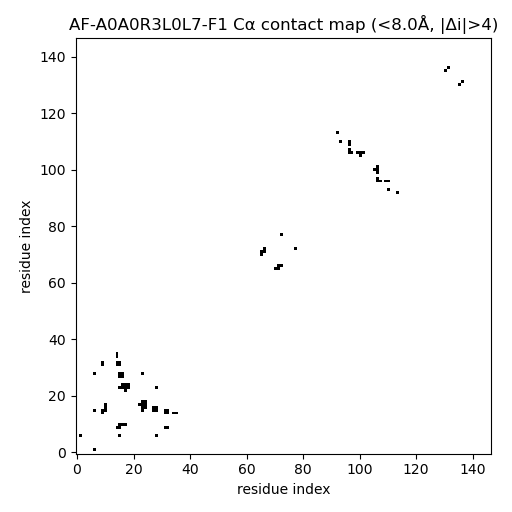
ATOM 679 O O . GLN A 1 84 ? -13.549 0.089 5.848 1.00 93.31 84 GLN A O 1
ATOM 684 N N . LEU A 1 85 ? -11.873 -1.113 4.948 1.00 92.25 85 LEU A N 1
ATOM 685 C CA . LEU A 1 85 ? -11.894 -2.149 5.982 1.00 92.25 85 LEU A CA 1
ATOM 686 C C . LEU A 1 85 ? -11.617 -1.559 7.366 1.00 92.25 85 LEU A C 1
ATOM 688 O O . LEU A 1 85 ? -12.399 -1.773 8.294 1.00 92.25 85 LEU A O 1
ATOM 692 N N . VAL A 1 86 ? -10.544 -0.777 7.506 1.00 91.62 86 VAL A N 1
ATOM 693 C CA . VAL A 1 86 ? -10.173 -0.152 8.785 1.00 91.62 86 VAL A CA 1
ATOM 694 C C . VAL A 1 86 ? -11.239 0.849 9.238 1.00 91.62 86 VAL A C 1
ATOM 696 O O . VAL A 1 86 ? -11.591 0.882 10.420 1.00 91.62 86 VAL A O 1
ATOM 699 N N . GLY A 1 87 ? -11.816 1.613 8.309 1.00 91.81 87 GLY A N 1
ATOM 700 C CA . GLY A 1 87 ? -12.927 2.522 8.580 1.00 91.81 87 GLY A CA 1
ATOM 701 C C . GLY A 1 87 ? -14.153 1.805 9.150 1.00 91.81 87 GLY A C 1
ATOM 702 O O . GLY A 1 87 ? -14.716 2.261 10.147 1.00 91.81 87 GLY A O 1
ATOM 703 N N . MET A 1 88 ? -14.525 0.651 8.583 1.00 93.25 88 MET A N 1
ATOM 704 C CA . MET A 1 88 ? -15.621 -0.178 9.099 1.00 93.25 88 MET A CA 1
ATOM 705 C C . MET A 1 88 ? -15.330 -0.696 10.512 1.00 93.25 88 MET A C 1
ATOM 707 O O . MET A 1 88 ? -16.180 -0.567 11.393 1.00 93.25 88 MET A O 1
ATOM 711 N N . PHE A 1 89 ? -14.121 -1.208 10.769 1.00 91.75 89 PHE A N 1
ATOM 712 C CA . PHE A 1 89 ? -13.734 -1.645 12.116 1.00 91.75 89 PHE A CA 1
ATOM 713 C C . PHE A 1 89 ? -13.809 -0.507 13.138 1.00 91.75 89 PHE A C 1
ATOM 715 O O . PHE A 1 89 ? -14.360 -0.686 14.224 1.00 91.75 89 PHE A O 1
ATOM 722 N N . ARG A 1 90 ? -13.303 0.682 12.794 1.00 92.44 90 ARG A N 1
ATOM 723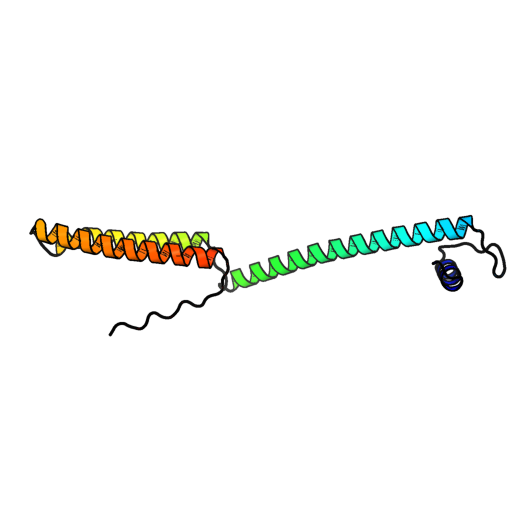 C CA . ARG A 1 90 ? -13.363 1.855 13.676 1.00 92.44 90 ARG A CA 1
ATOM 724 C C . ARG A 1 90 ? -14.805 2.265 13.982 1.00 92.44 90 ARG A C 1
ATOM 726 O O . ARG A 1 90 ? -15.103 2.607 15.127 1.00 92.44 90 ARG A O 1
ATOM 733 N N . ALA A 1 91 ? -15.691 2.222 12.987 1.00 91.88 91 ALA A N 1
ATOM 734 C CA . ALA A 1 91 ? -17.103 2.549 13.166 1.00 91.88 91 ALA A CA 1
ATOM 735 C C . ALA A 1 91 ? -17.795 1.583 14.145 1.00 91.88 91 ALA A C 1
ATOM 737 O O . ALA A 1 91 ? -18.451 2.033 15.085 1.00 91.88 91 ALA A O 1
ATOM 738 N N . GLU A 1 92 ? -17.582 0.274 13.985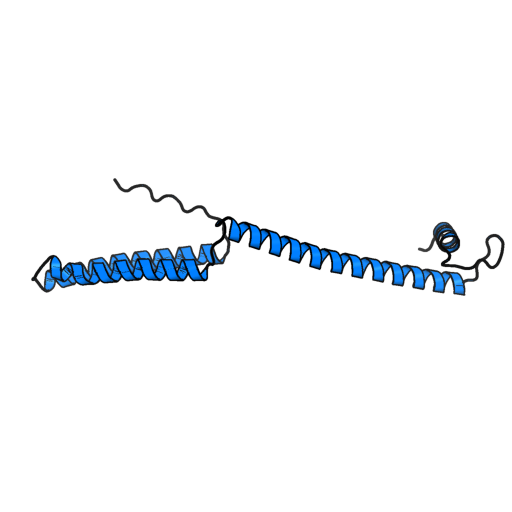 1.00 91.19 92 GLU A N 1
ATOM 739 C CA . GLU A 1 92 ? -18.133 -0.748 14.888 1.00 91.19 92 GLU A CA 1
ATOM 740 C C . GLU A 1 92 ? -17.594 -0.609 16.322 1.00 91.19 92 GLU A C 1
ATOM 742 O O . GLU A 1 92 ? -18.349 -0.682 17.298 1.00 91.19 92 GLU A O 1
ATOM 747 N N . LEU A 1 93 ? -16.292 -0.341 16.471 1.00 92.69 93 LEU A N 1
ATOM 748 C CA . LEU A 1 93 ? -15.661 -0.169 17.782 1.00 92.69 93 LEU A CA 1
ATOM 749 C C . LEU A 1 93 ? -16.103 1.114 18.494 1.00 92.69 93 LEU A C 1
ATOM 751 O O . LEU A 1 93 ? -16.208 1.118 19.719 1.00 92.69 93 LEU A O 1
ATOM 755 N N . SER A 1 94 ? -16.422 2.184 17.763 1.00 90.75 94 SER A N 1
ATOM 756 C CA . SER A 1 94 ? -16.873 3.452 18.354 1.00 90.75 94 SER A CA 1
ATOM 757 C C . SER A 1 94 ? -18.183 3.312 19.143 1.00 90.75 94 SER A C 1
ATOM 759 O O . SER A 1 94 ? -18.381 3.995 20.149 1.00 90.75 94 SER A O 1
ATOM 761 N N . GLY A 1 95 ? -19.067 2.395 18.734 1.00 89.44 95 GLY A N 1
ATOM 762 C CA . GLY A 1 95 ? -20.328 2.121 19.431 1.00 89.44 95 GLY A CA 1
ATOM 763 C C . GLY A 1 95 ? -20.208 1.139 20.602 1.00 89.44 95 GLY A C 1
ATOM 764 O O . GLY A 1 95 ? -21.117 1.059 21.433 1.00 89.44 95 GLY A O 1
ATOM 765 N N . LEU A 1 96 ? -19.105 0.392 20.694 1.00 92.88 96 LEU A N 1
ATOM 766 C CA . LEU A 1 96 ? -18.926 -0.678 21.677 1.00 92.88 96 LEU A CA 1
ATOM 767 C C . LEU A 1 96 ? -19.031 -0.201 23.141 1.00 92.88 96 LEU A C 1
ATOM 769 O O . LEU A 1 96 ? -19.776 -0.826 23.898 1.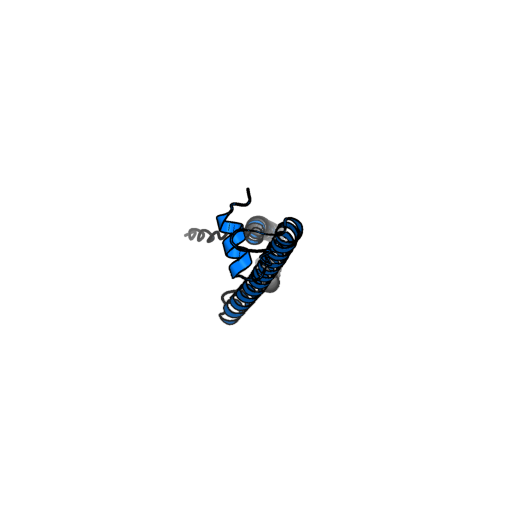00 92.88 96 LEU A O 1
ATOM 773 N N . PRO A 1 97 ? -18.403 0.915 23.565 1.00 93.06 97 PRO A N 1
ATOM 774 C CA . PRO A 1 97 ? -18.448 1.373 24.957 1.00 93.06 97 PRO A CA 1
ATOM 775 C C . PRO A 1 97 ? -19.875 1.605 25.473 1.00 93.06 97 PRO A C 1
ATOM 777 O O . PRO A 1 97 ? -20.203 1.227 26.597 1.00 93.06 97 PRO A O 1
ATOM 780 N N . ALA A 1 98 ? -20.751 2.158 24.626 1.00 92.06 98 ALA A N 1
ATOM 781 C CA . ALA A 1 98 ? -22.158 2.404 24.946 1.00 92.06 98 ALA A CA 1
ATOM 782 C C . ALA A 1 98 ? -22.989 1.117 25.075 1.00 92.06 98 ALA A C 1
ATOM 784 O O . ALA A 1 98 ? -24.008 1.103 25.765 1.00 92.06 98 ALA A O 1
ATOM 785 N N . ARG A 1 99 ? -22.581 0.045 24.384 1.00 92.25 99 ARG A N 1
ATOM 786 C CA . ARG A 1 99 ? -23.241 -1.269 24.433 1.00 92.25 99 ARG A CA 1
ATOM 787 C C . ARG A 1 99 ? -22.806 -2.084 25.647 1.00 92.25 99 ARG A C 1
ATOM 789 O O . ARG A 1 99 ? -23.585 -2.895 26.134 1.00 92.25 99 ARG A O 1
ATOM 796 N N . VAL A 1 100 ? -21.574 -1.879 26.112 1.00 93.44 100 VAL A N 1
ATOM 797 C CA . VAL A 1 100 ? -20.982 -2.630 27.226 1.00 93.44 100 VAL A CA 1
ATOM 798 C C . VAL A 1 100 ? -21.458 -2.105 28.580 1.00 93.44 100 VAL A C 1
ATOM 800 O O . VAL A 1 100 ? -21.698 -2.895 29.489 1.00 93.44 100 VAL A O 1
ATOM 803 N N . THR A 1 101 ? -21.610 -0.787 28.740 1.00 94.12 101 THR A N 1
ATOM 804 C CA . THR A 1 101 ? -21.957 -0.193 30.038 1.00 94.12 101 THR A CA 1
ATOM 805 C C . THR A 1 101 ? -22.755 1.103 29.911 1.00 94.12 101 THR A C 1
ATOM 807 O O . THR A 1 101 ? -22.686 1.813 28.909 1.00 94.12 101 THR A O 1
ATOM 810 N N . ARG A 1 102 ? -23.505 1.431 30.969 1.00 94.00 102 ARG A N 1
ATOM 811 C CA . ARG A 1 102 ? -24.173 2.732 31.149 1.00 94.00 102 ARG A CA 1
ATOM 812 C C . ARG A 1 102 ? -23.360 3.698 32.016 1.00 94.00 102 ARG A C 1
ATOM 814 O O . ARG A 1 102 ? -23.700 4.875 32.084 1.00 94.00 102 ARG A O 1
ATOM 821 N N . ASP A 1 103 ? -22.314 3.208 32.679 1.00 96.00 103 ASP A N 1
ATOM 822 C CA . ASP A 1 103 ? -21.424 4.026 33.498 1.00 96.00 103 ASP A CA 1
ATOM 823 C C . ASP A 1 103 ? -20.515 4.881 32.601 1.00 96.00 103 ASP A C 1
ATOM 825 O O . ASP A 1 103 ? -19.761 4.365 31.773 1.00 96.00 103 ASP A O 1
ATOM 829 N N . LEU A 1 104 ? -20.589 6.202 32.773 1.00 94.44 104 LEU A N 1
ATOM 830 C CA . LEU A 1 104 ? -19.830 7.177 31.987 1.00 94.44 104 LEU A CA 1
ATOM 831 C C . LEU A 1 104 ? -18.314 7.097 32.210 1.00 94.44 104 LEU A C 1
ATOM 833 O O . LEU A 1 104 ? -17.563 7.379 31.279 1.00 94.44 104 LEU A O 1
ATOM 837 N N . GLN A 1 105 ? -17.854 6.740 33.411 1.00 94.75 105 GLN A N 1
ATOM 838 C CA . GLN A 1 105 ? -16.426 6.594 33.695 1.00 94.75 105 GLN A CA 1
ATOM 839 C C . GLN A 1 105 ? -15.877 5.346 33.013 1.00 94.75 105 GLN A C 1
ATOM 841 O O . GLN A 1 105 ? -14.907 5.443 32.266 1.00 94.75 105 GLN A O 1
ATOM 846 N N . ILE A 1 106 ? -16.550 4.204 33.180 1.00 94.00 106 ILE A N 1
ATOM 847 C CA . ILE A 1 106 ? -16.138 2.950 32.531 1.00 94.00 106 ILE A CA 1
ATOM 848 C C . ILE A 1 106 ? -16.182 3.106 31.006 1.00 94.00 106 ILE A C 1
ATOM 850 O O . ILE A 1 106 ? -15.266 2.665 30.314 1.00 94.00 106 ILE A O 1
ATOM 854 N N . ARG A 1 107 ? -17.198 3.797 30.472 1.00 95.19 107 ARG A N 1
ATOM 855 C CA . ARG A 1 107 ? -17.293 4.094 29.039 1.00 95.19 107 ARG A CA 1
ATOM 856 C C . ARG A 1 107 ? -16.066 4.851 28.526 1.00 95.19 107 ARG A C 1
ATOM 858 O O . ARG A 1 107 ? -15.484 4.431 27.532 1.00 95.19 107 ARG A O 1
ATOM 865 N N . ARG A 1 108 ? -15.650 5.915 29.221 1.00 94.19 108 ARG A N 1
ATOM 866 C CA . ARG A 1 108 ? -14.450 6.693 28.865 1.00 94.19 108 ARG A CA 1
ATOM 867 C C . ARG A 1 108 ? -13.187 5.841 28.919 1.00 94.19 108 ARG A C 1
ATOM 869 O O . ARG A 1 108 ? -12.375 5.924 28.010 1.00 94.19 108 ARG A O 1
ATOM 876 N N . THR A 1 109 ? -13.039 4.993 29.938 1.00 95.94 109 THR A N 1
ATOM 877 C CA . THR A 1 109 ? -11.890 4.081 30.043 1.00 95.94 109 THR A CA 1
ATOM 878 C C . THR A 1 109 ? -11.809 3.132 28.847 1.00 95.94 109 THR A C 1
ATOM 880 O O . THR A 1 109 ? -10.728 2.936 28.296 1.00 95.94 109 THR A O 1
ATOM 883 N N . ILE A 1 110 ? -12.944 2.574 28.412 1.00 94.25 110 ILE A N 1
ATOM 884 C CA . ILE A 1 110 ? -12.999 1.707 27.227 1.00 94.25 110 ILE A CA 1
ATOM 885 C C . ILE A 1 110 ? -12.688 2.513 25.956 1.00 94.25 110 ILE A C 1
ATOM 887 O O . ILE A 1 110 ? -11.911 2.047 25.129 1.00 94.25 110 ILE A O 1
ATOM 891 N N . GLU A 1 111 ? -13.251 3.716 25.800 1.00 94.69 111 GLU A N 1
ATOM 892 C CA . GLU A 1 111 ? -12.976 4.601 24.656 1.00 94.69 111 GLU A CA 1
ATOM 893 C C . GLU A 1 111 ? -11.481 4.926 24.538 1.00 94.69 111 GLU A C 1
ATOM 895 O O . GLU A 1 111 ? -10.913 4.781 23.456 1.00 94.69 111 GLU A O 1
ATOM 900 N N . THR A 1 112 ? -10.823 5.293 25.643 1.00 95.75 112 THR A N 1
ATOM 901 C CA . THR A 1 112 ? -9.372 5.524 25.672 1.00 95.75 112 THR A CA 1
ATOM 902 C C . THR A 1 112 ? -8.605 4.269 25.269 1.00 95.75 112 THR A C 1
ATOM 904 O O . THR A 1 112 ? -7.781 4.333 24.365 1.00 95.75 112 THR A O 1
ATOM 907 N N . ALA A 1 113 ? -8.919 3.113 25.861 1.00 95.38 113 ALA A N 1
ATOM 908 C CA . ALA A 1 113 ? -8.221 1.868 25.545 1.00 95.38 113 ALA A CA 1
ATOM 909 C C . ALA A 1 113 ? -8.374 1.456 24.068 1.00 95.38 113 ALA A C 1
ATOM 911 O O . ALA A 1 113 ? -7.420 0.969 23.463 1.00 95.38 113 ALA A O 1
ATOM 912 N N . ILE A 1 114 ? -9.558 1.658 23.479 1.00 94.69 114 ILE A N 1
ATOM 913 C CA . ILE A 1 114 ? -9.800 1.407 22.052 1.00 94.69 114 ILE A CA 1
ATOM 914 C C . ILE A 1 114 ? -8.957 2.352 21.194 1.00 94.69 114 ILE A C 1
ATOM 916 O O . ILE A 1 114 ? -8.292 1.884 20.273 1.00 94.69 114 ILE A O 1
ATOM 920 N N . ASN A 1 115 ? -8.960 3.654 21.493 1.00 93.38 115 ASN A N 1
ATOM 921 C CA . ASN A 1 115 ? -8.183 4.631 20.730 1.00 93.38 115 ASN A CA 1
ATOM 922 C C . ASN A 1 115 ? -6.679 4.339 20.814 1.00 93.38 115 ASN A C 1
ATOM 924 O O . ASN A 1 115 ? -6.036 4.274 19.774 1.00 93.38 115 ASN A O 1
ATOM 928 N N . ASP A 1 116 ? -6.152 4.013 21.997 1.00 95.38 116 ASP A N 1
ATOM 929 C CA . ASP A 1 116 ? -4.741 3.640 22.168 1.00 95.38 116 ASP A CA 1
ATOM 930 C C . ASP A 1 116 ? -4.363 2.402 21.331 1.00 95.38 116 ASP A C 1
ATOM 932 O O . ASP A 1 116 ? -3.257 2.299 20.797 1.00 95.38 116 ASP A O 1
ATOM 936 N N . ILE A 1 117 ? -5.268 1.420 21.213 1.00 94.25 117 ILE A N 1
ATOM 937 C CA . ILE A 1 117 ? -5.061 0.250 20.346 1.00 94.25 117 ILE A CA 1
ATOM 938 C C . ILE A 1 117 ? -5.044 0.669 18.873 1.00 94.25 117 ILE A C 1
ATOM 940 O O . ILE A 1 117 ? -4.166 0.222 18.134 1.00 94.25 117 ILE A O 1
ATOM 944 N N . LEU A 1 118 ? -5.999 1.500 18.449 1.00 92.62 118 LEU A N 1
ATOM 945 C CA . LEU A 1 118 ? -6.102 1.971 17.068 1.00 92.62 118 LEU A CA 1
ATOM 946 C C . LEU A 1 118 ? -4.894 2.825 16.664 1.00 92.62 118 LEU A C 1
ATOM 948 O O . LEU A 1 118 ? -4.379 2.632 15.565 1.00 92.62 118 LEU A O 1
ATOM 952 N N . ASP A 1 119 ? -4.396 3.681 17.555 1.00 92.75 119 ASP A N 1
ATOM 953 C CA . ASP A 1 119 ? -3.211 4.508 17.318 1.00 92.75 119 ASP A CA 1
ATOM 954 C C . ASP A 1 119 ? -1.961 3.636 17.128 1.00 92.75 119 ASP A C 1
ATOM 956 O O . ASP A 1 119 ? -1.238 3.791 16.145 1.00 92.75 119 ASP A O 1
ATOM 960 N N . ARG A 1 120 ? -1.764 2.608 17.970 1.00 91.88 120 ARG A N 1
ATOM 961 C CA . ARG A 1 120 ? -0.666 1.637 17.779 1.00 91.88 120 ARG A CA 1
ATOM 962 C C . ARG A 1 120 ? -0.752 0.889 16.448 1.00 91.88 120 ARG A C 1
ATOM 964 O O . ARG A 1 120 ? 0.278 0.577 15.849 1.00 91.88 120 ARG A O 1
ATOM 971 N N . ILE A 1 121 ? -1.964 0.557 16.000 1.00 91.56 121 ILE A N 1
ATOM 972 C CA . ILE A 1 121 ? -2.176 -0.089 14.697 1.00 91.56 121 ILE A CA 1
ATOM 973 C C . ILE A 1 121 ? -1.844 0.888 13.564 1.00 91.56 121 ILE A C 1
ATOM 975 O O . ILE A 1 121 ? -1.185 0.488 12.604 1.00 91.56 121 ILE A O 1
ATOM 979 N N . ALA A 1 122 ? -2.254 2.152 13.683 1.00 88.88 122 ALA A N 1
ATOM 980 C CA . ALA A 1 122 ? -1.964 3.191 12.702 1.00 88.88 122 ALA A CA 1
ATOM 981 C C . ALA A 1 122 ? -0.451 3.420 12.552 1.00 88.88 122 ALA A C 1
ATOM 983 O O . ALA A 1 122 ? 0.059 3.386 11.431 1.00 88.88 122 ALA A O 1
ATOM 984 N N . ASP A 1 123 ? 0.282 3.537 13.661 1.00 89.62 123 ASP A N 1
ATOM 985 C CA . ASP A 1 123 ? 1.742 3.690 13.652 1.00 89.62 123 ASP A CA 1
ATOM 986 C C . ASP A 1 123 ? 2.438 2.506 12.959 1.00 89.62 123 ASP A C 1
ATOM 988 O O . ASP A 1 123 ? 3.319 2.680 12.108 1.00 89.62 123 ASP A O 1
ATOM 992 N N . ALA A 1 124 ? 2.008 1.278 13.271 1.00 87.50 124 ALA A N 1
ATOM 993 C CA . ALA A 1 124 ? 2.537 0.071 12.642 1.00 87.50 124 ALA A CA 1
ATOM 994 C C . ALA A 1 124 ? 2.223 0.009 11.136 1.00 87.50 124 ALA A C 1
ATOM 996 O O . ALA A 1 124 ? 3.063 -0.437 10.348 1.00 87.50 124 ALA A O 1
ATOM 997 N N . ALA A 1 125 ? 1.032 0.456 10.726 1.00 86.62 125 ALA A N 1
ATOM 998 C CA . ALA A 1 125 ? 0.629 0.508 9.326 1.00 86.62 125 ALA A CA 1
ATOM 999 C C . ALA A 1 125 ? 1.461 1.528 8.534 1.00 86.62 125 ALA A C 1
ATOM 1001 O O . ALA A 1 125 ? 1.949 1.191 7.457 1.00 86.62 125 ALA A O 1
ATOM 1002 N N . VAL A 1 126 ? 1.705 2.724 9.083 1.00 83.75 126 VAL A N 1
ATOM 1003 C CA . VAL A 1 126 ? 2.548 3.758 8.453 1.00 83.75 126 VAL A CA 1
ATOM 1004 C C . VAL A 1 126 ? 3.983 3.262 8.266 1.00 83.75 126 VAL A C 1
ATOM 1006 O O . VAL A 1 126 ? 4.540 3.384 7.174 1.00 83.75 126 VAL A O 1
ATOM 1009 N N . SER A 1 127 ? 4.567 2.636 9.294 1.00 79.75 127 SER A N 1
ATOM 1010 C CA . SER A 1 127 ? 5.920 2.071 9.206 1.00 79.75 127 SER A CA 1
ATOM 1011 C C . SER A 1 127 ? 6.038 1.010 8.103 1.00 79.75 127 SER A C 1
ATOM 1013 O O . SER A 1 127 ? 7.024 0.991 7.366 1.00 79.75 127 SER A O 1
ATOM 1015 N N . ARG A 1 128 ? 5.021 0.152 7.945 1.00 79.88 128 ARG A N 1
ATOM 1016 C CA . ARG A 1 128 ? 4.996 -0.892 6.908 1.00 79.88 128 ARG A CA 1
ATOM 1017 C C . ARG A 1 128 ? 4.687 -0.347 5.515 1.00 79.88 128 ARG A C 1
ATOM 1019 O O . ARG A 1 128 ? 5.249 -0.844 4.545 1.00 79.88 128 ARG A O 1
ATOM 1026 N N . ALA A 1 129 ? 3.837 0.672 5.400 1.00 76.56 129 ALA A N 1
ATOM 1027 C CA . ALA A 1 129 ? 3.518 1.304 4.122 1.00 76.56 129 ALA A CA 1
ATOM 1028 C C . ALA A 1 129 ? 4.764 1.928 3.469 1.00 76.56 129 ALA A C 1
ATOM 1030 O O . ALA A 1 129 ? 4.940 1.803 2.257 1.00 76.56 129 ALA A O 1
ATOM 1031 N N . GLY A 1 130 ? 5.670 2.509 4.269 1.00 70.94 130 GLY A N 1
ATOM 1032 C CA . GLY A 1 130 ? 6.970 2.989 3.784 1.00 70.94 130 GLY A CA 1
ATOM 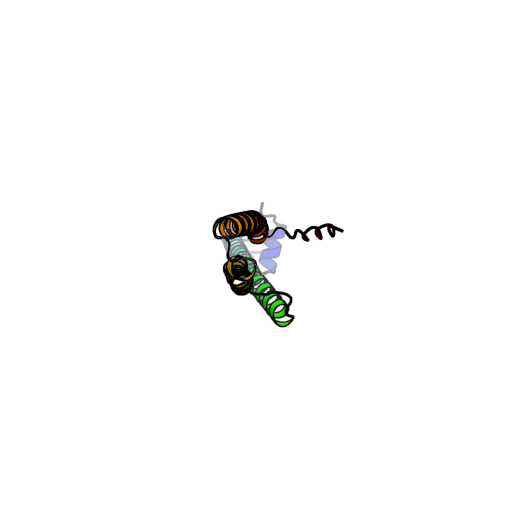1033 C C . GLY A 1 130 ? 7.803 1.890 3.110 1.00 70.94 130 GLY A C 1
ATOM 1034 O O . GLY A 1 130 ? 8.337 2.100 2.026 1.00 70.94 130 GLY A O 1
ATOM 1035 N N . MET A 1 131 ? 7.820 0.678 3.679 1.00 68.25 131 MET A N 1
ATOM 1036 C CA . MET A 1 131 ? 8.565 -0.467 3.128 1.00 68.25 131 MET A CA 1
ATOM 1037 C C . MET A 1 131 ? 8.004 -0.961 1.785 1.00 68.25 131 MET A C 1
ATOM 1039 O O . MET A 1 131 ? 8.764 -1.407 0.920 1.00 68.25 131 MET A O 1
ATOM 1043 N N . VAL A 1 132 ? 6.678 -0.875 1.610 1.00 70.31 132 VAL A N 1
ATOM 1044 C CA . VAL A 1 132 ? 5.981 -1.258 0.370 1.00 70.31 132 VAL A CA 1
ATOM 1045 C C . VAL A 1 132 ? 6.230 -0.229 -0.737 1.00 70.31 132 VAL A C 1
ATOM 1047 O O . VAL A 1 132 ? 6.452 -0.614 -1.883 1.00 70.31 132 VAL A O 1
ATOM 1050 N N . ALA A 1 133 ? 6.259 1.067 -0.407 1.00 64.94 133 ALA A N 1
ATOM 1051 C CA . ALA A 1 133 ? 6.561 2.134 -1.366 1.00 64.94 133 ALA A CA 1
ATOM 1052 C C . ALA A 1 133 ? 8.006 2.070 -1.900 1.00 64.94 133 ALA A C 1
ATOM 1054 O O . ALA A 1 133 ? 8.262 2.436 -3.045 1.00 64.94 133 ALA A O 1
ATOM 1055 N N . GLU A 1 134 ? 8.940 1.562 -1.094 1.00 67.75 134 GLU A N 1
ATOM 1056 C CA . GLU A 1 134 ? 10.347 1.371 -1.467 1.00 67.75 134 GLU A CA 1
ATOM 1057 C C . GLU A 1 134 ? 10.596 0.088 -2.290 1.00 67.75 134 GLU A C 1
ATOM 1059 O O . GLU A 1 134 ? 11.718 -0.148 -2.739 1.00 67.75 134 GLU A O 1
ATOM 1064 N N . GLY A 1 135 ? 9.565 -0.736 -2.534 1.00 57.03 135 GLY A N 1
ATOM 1065 C CA . GLY A 1 135 ? 9.669 -1.952 -3.351 1.00 57.03 135 GLY A CA 1
ATOM 1066 C C . GLY A 1 135 ? 10.463 -3.085 -2.693 1.00 57.03 135 GLY A C 1
ATOM 1067 O O . GLY A 1 135 ? 10.938 -3.989 -3.382 1.00 57.03 135 GLY A O 1
ATOM 1068 N N . SER A 1 136 ? 10.635 -3.044 -1.368 1.00 54.12 136 SER A N 1
ATOM 1069 C CA . SER A 1 136 ? 11.323 -4.104 -0.636 1.00 54.12 136 SER A CA 1
ATOM 1070 C C 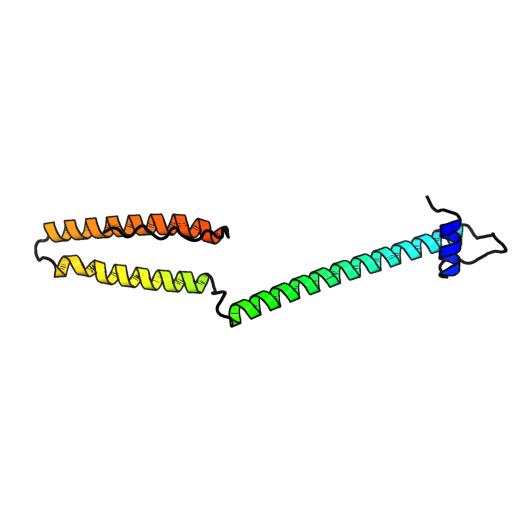. SER A 1 136 ? 10.405 -5.322 -0.498 1.00 54.12 136 SER A C 1
ATOM 1072 O O . SER A 1 136 ? 9.424 -5.310 0.243 1.00 54.12 136 SER A O 1
ATOM 1074 N N . ASP A 1 137 ? 10.717 -6.381 -1.245 1.00 49.41 137 ASP A N 1
ATOM 1075 C CA . ASP A 1 137 ? 9.971 -7.642 -1.274 1.00 49.41 137 ASP A CA 1
ATOM 1076 C C . ASP A 1 137 ? 10.201 -8.417 0.039 1.00 49.41 137 ASP A C 1
ATOM 1078 O O . ASP A 1 137 ? 10.942 -9.397 0.125 1.00 49.41 137 ASP A O 1
ATOM 1082 N N . THR A 1 138 ? 9.644 -7.899 1.132 1.00 49.72 138 THR A N 1
ATOM 1083 C CA . THR A 1 138 ? 9.754 -8.485 2.464 1.00 49.72 138 THR A CA 1
ATOM 1084 C C . THR A 1 138 ? 8.450 -9.185 2.804 1.00 49.72 138 THR A C 1
ATOM 1086 O O . THR A 1 138 ? 7.439 -8.576 3.147 1.00 49.72 138 THR A O 1
ATOM 1089 N N . LYS A 1 139 ? 8.475 -10.520 2.713 1.00 50.25 139 LYS A N 1
ATOM 1090 C CA . LYS A 1 139 ? 7.413 -11.385 3.232 1.00 50.25 139 LYS A CA 1
ATOM 1091 C C . LYS A 1 139 ? 7.171 -11.010 4.702 1.00 50.25 139 LYS A C 1
ATOM 1093 O O . LYS A 1 139 ? 8.103 -11.150 5.500 1.00 50.25 139 LYS A O 1
ATOM 1098 N N . PRO A 1 140 ? 5.973 -10.535 5.088 1.00 48.66 140 PRO A N 1
ATOM 1099 C CA . PRO A 1 140 ? 5.749 -10.114 6.459 1.00 48.66 140 PRO A CA 1
ATOM 1100 C C . PRO A 1 140 ? 5.948 -11.317 7.391 1.00 48.66 1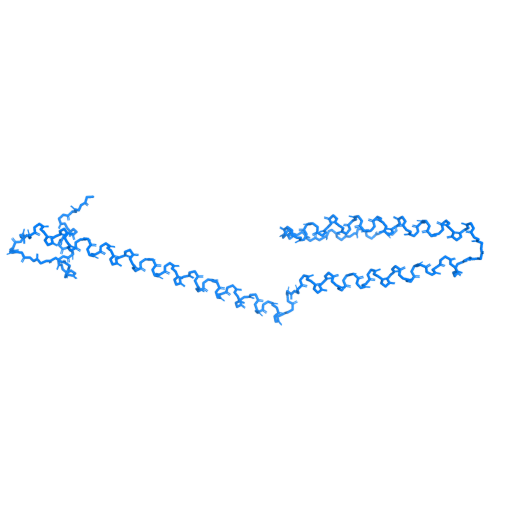40 PRO A C 1
ATOM 1102 O O . PRO A 1 140 ? 5.483 -12.418 7.067 1.00 48.66 140 PRO A O 1
ATOM 1105 N N . PRO A 1 141 ? 6.632 -11.147 8.539 1.00 47.94 141 PRO A N 1
ATOM 1106 C CA . PRO A 1 141 ? 6.700 -12.198 9.537 1.00 47.94 141 PRO A CA 1
ATOM 1107 C C . PRO A 1 141 ? 5.266 -12.498 9.967 1.00 47.94 141 PRO A C 1
ATOM 1109 O O . PRO A 1 141 ? 4.532 -11.596 10.382 1.00 47.94 141 PRO A O 1
ATOM 1112 N N . ILE A 1 142 ? 4.856 -13.756 9.800 1.00 54.72 142 ILE A N 1
ATOM 1113 C CA . ILE A 1 142 ? 3.600 -14.269 10.341 1.00 54.72 142 ILE A CA 1
ATOM 1114 C C . ILE A 1 142 ? 3.668 -13.963 11.834 1.00 54.72 142 ILE A C 1
ATOM 1116 O O . ILE A 1 142 ? 4.588 -14.433 12.507 1.00 54.72 142 ILE A O 1
ATOM 1120 N N . ALA A 1 143 ? 2.771 -13.102 12.320 1.00 49.19 143 ALA A N 1
ATOM 1121 C CA . ALA A 1 143 ? 2.712 -12.781 13.736 1.00 49.19 143 ALA A CA 1
ATOM 1122 C C . ALA A 1 143 ? 2.639 -14.110 14.505 1.00 49.19 143 ALA A C 1
ATOM 1124 O O . ALA A 1 143 ? 1.816 -14.957 14.140 1.00 49.19 143 ALA A O 1
ATOM 1125 N N . PRO A 1 144 ? 3.511 -14.349 15.502 1.00 45.56 144 PRO A N 1
ATOM 1126 C CA . PRO A 1 144 ? 3.387 -15.543 16.315 1.00 45.56 144 PRO A CA 1
ATOM 1127 C C . PRO A 1 144 ? 2.002 -15.489 16.954 1.00 45.56 144 PRO A C 1
ATOM 1129 O O . PRO A 1 144 ? 1.672 -14.512 17.624 1.00 45.56 144 PRO A O 1
ATOM 1132 N N . ASN A 1 145 ? 1.175 -16.497 16.664 1.00 46.97 145 ASN A N 1
ATOM 1133 C CA . ASN A 1 145 ? -0.115 -16.693 17.312 1.00 46.97 145 ASN A CA 1
ATOM 1134 C C . ASN A 1 145 ? 0.083 -16.525 18.822 1.00 46.97 145 ASN A C 1
ATOM 1136 O O . ASN A 1 145 ? 0.737 -17.357 19.451 1.00 46.97 145 ASN A O 1
ATOM 1140 N N . ALA A 1 146 ? -0.456 -15.442 19.378 1.00 39.28 146 ALA A N 1
ATOM 1141 C CA . ALA A 1 146 ? -0.602 -15.289 20.813 1.00 39.28 146 ALA A CA 1
ATOM 1142 C C . ALA A 1 146 ? -1.705 -16.262 21.247 1.00 39.28 146 ALA A C 1
ATOM 1144 O O . ALA A 1 146 ? -2.892 -15.985 21.068 1.00 39.28 146 ALA A O 1
ATOM 1145 N N . ALA A 1 147 ? -1.272 -17.438 21.698 1.00 36.81 147 ALA A N 1
ATOM 1146 C CA . ALA A 1 147 ? -2.041 -18.323 22.560 1.00 36.81 147 ALA A CA 1
ATOM 1147 C C . ALA A 1 147 ? -1.864 -17.880 24.017 1.00 36.81 147 ALA A C 1
ATOM 1149 O O . ALA A 1 147 ? -0.750 -17.407 24.346 1.00 36.81 147 ALA A O 1
#